Protein AF-A0A938X5Y3-F1 (afdb_monomer_lite)

Structure (mmCIF, N/CA/C/O backbone):
data_AF-A0A938X5Y3-F1
#
_entry.id   AF-A0A938X5Y3-F1
#
loop_
_atom_site.group_PDB
_atom_site.id
_atom_site.type_symbol
_atom_site.label_atom_id
_atom_site.label_alt_id
_atom_site.label_comp_id
_atom_site.label_asym_id
_atom_site.label_entity_id
_atom_site.label_seq_id
_atom_site.pdbx_PDB_ins_code
_atom_site.Cartn_x
_atom_site.Cartn_y
_atom_site.Cartn_z
_atom_site.occupancy
_atom_site.B_iso_or_equiv
_atom_site.auth_seq_id
_atom_site.auth_comp_id
_atom_site.auth_asym_id
_atom_site.auth_atom_id
_atom_site.pdbx_PDB_model_num
ATOM 1 N N . MET A 1 1 ? 37.276 -15.048 -14.047 1.00 46.00 1 MET A N 1
ATOM 2 C CA . MET A 1 1 ? 36.640 -14.130 -13.071 1.00 46.00 1 MET A CA 1
ATOM 3 C C . MET A 1 1 ? 37.692 -13.720 -12.046 1.00 46.00 1 MET A C 1
ATOM 5 O O . MET A 1 1 ? 38.057 -14.542 -11.220 1.00 46.00 1 MET A O 1
ATOM 9 N N . GLN A 1 2 ? 38.246 -12.508 -12.143 1.00 45.56 2 GLN A N 1
ATOM 10 C CA . GLN A 1 2 ? 39.286 -12.031 -11.215 1.00 45.56 2 GLN A CA 1
ATOM 11 C C . GLN A 1 2 ? 38.654 -11.637 -9.872 1.00 45.56 2 GLN A C 1
ATOM 13 O O . GLN A 1 2 ? 37.596 -10.999 -9.844 1.00 45.56 2 GLN A O 1
ATOM 18 N N . LYS A 1 3 ? 39.268 -12.045 -8.758 1.00 49.16 3 LYS A N 1
ATOM 19 C CA . LYS A 1 3 ? 38.755 -11.791 -7.403 1.00 49.16 3 LYS A CA 1
ATOM 20 C C . LYS A 1 3 ? 38.957 -10.308 -7.057 1.00 49.16 3 LYS A C 1
ATOM 22 O O . LYS A 1 3 ? 40.007 -9.749 -7.337 1.00 49.16 3 LYS A O 1
ATOM 27 N N . ARG A 1 4 ? 37.972 -9.654 -6.423 1.00 53.41 4 ARG A N 1
ATOM 28 C CA . ARG A 1 4 ? 38.035 -8.208 -6.081 1.00 53.41 4 ARG A CA 1
ATOM 29 C C . ARG A 1 4 ? 39.237 -7.838 -5.198 1.00 53.41 4 ARG A C 1
ATOM 31 O O . ARG A 1 4 ? 39.731 -6.728 -5.320 1.00 53.41 4 ARG A O 1
ATOM 38 N N . ALA A 1 5 ? 39.718 -8.776 -4.382 1.00 55.31 5 ALA A N 1
ATOM 39 C CA . ALA A 1 5 ? 40.910 -8.611 -3.547 1.00 55.31 5 ALA A CA 1
ATOM 40 C C . ALA A 1 5 ? 42.216 -8.461 -4.354 1.00 55.31 5 ALA A C 1
ATOM 42 O O . ALA A 1 5 ? 43.195 -7.946 -3.839 1.00 55.31 5 ALA A O 1
ATOM 43 N N . GLU A 1 6 ? 42.229 -8.882 -5.621 1.00 58.72 6 GLU A N 1
ATOM 44 C CA . GLU A 1 6 ? 43.396 -8.761 -6.505 1.00 58.72 6 GLU A CA 1
ATOM 45 C C . GLU A 1 6 ? 43.530 -7.347 -7.098 1.00 58.72 6 GLU A C 1
ATOM 47 O O . GLU A 1 6 ? 44.582 -6.991 -7.615 1.00 58.72 6 GLU A O 1
ATOM 52 N N . LYS A 1 7 ? 42.467 -6.529 -7.021 1.00 58.78 7 LYS A N 1
ATOM 53 C CA . LYS A 1 7 ? 42.423 -5.167 -7.585 1.00 58.78 7 LYS A CA 1
ATOM 54 C C . LYS A 1 7 ? 42.533 -4.050 -6.551 1.00 58.78 7 LYS A C 1
ATOM 56 O O . LYS A 1 7 ? 42.783 -2.918 -6.942 1.00 58.78 7 LYS A O 1
ATOM 61 N N . ASP A 1 8 ? 42.330 -4.344 -5.270 1.00 60.03 8 ASP A N 1
ATOM 62 C CA . ASP A 1 8 ? 42.423 -3.352 -4.200 1.00 60.03 8 ASP A CA 1
ATOM 63 C C . ASP A 1 8 ? 42.951 -4.016 -2.912 1.00 60.03 8 ASP A C 1
ATOM 65 O O . ASP A 1 8 ? 42.230 -4.808 -2.293 1.00 60.03 8 ASP A O 1
ATOM 69 N N . PRO A 1 9 ? 44.206 -3.734 -2.509 1.00 63.16 9 PRO A N 1
ATOM 70 C CA . PRO A 1 9 ? 44.835 -4.367 -1.350 1.00 63.16 9 PRO A CA 1
ATOM 71 C C . PRO A 1 9 ? 44.245 -3.923 0.001 1.00 63.16 9 PRO A C 1
ATOM 73 O O . PRO A 1 9 ? 44.596 -4.504 1.026 1.00 63.16 9 PRO A O 1
ATOM 76 N N . ALA A 1 10 ? 43.336 -2.937 0.040 1.00 64.75 10 ALA A N 1
ATOM 77 C CA . ALA A 1 10 ? 42.634 -2.542 1.263 1.00 64.75 10 ALA A CA 1
ATOM 78 C C . ALA A 1 10 ? 41.385 -3.405 1.539 1.00 64.75 10 ALA A C 1
ATOM 80 O O . ALA A 1 10 ? 40.820 -3.366 2.639 1.00 64.75 10 ALA A O 1
ATOM 81 N N . VAL A 1 11 ? 40.947 -4.222 0.574 1.00 58.97 11 VAL A N 1
ATOM 82 C CA . VAL A 1 11 ? 39.7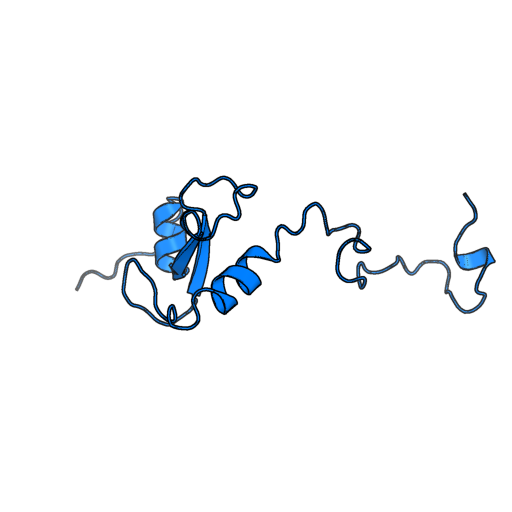99 -5.122 0.736 1.00 58.97 11 VAL A CA 1
ATOM 83 C C . VAL A 1 11 ? 40.211 -6.363 1.531 1.00 58.97 11 VAL A C 1
ATOM 85 O O . VAL A 1 11 ? 40.756 -7.324 0.989 1.00 58.97 11 VAL A O 1
ATOM 88 N N . LYS A 1 12 ? 39.898 -6.378 2.833 1.00 57.66 12 LYS A N 1
ATOM 89 C CA . LYS A 1 12 ? 40.067 -7.561 3.695 1.00 57.66 12 LYS A CA 1
ATOM 90 C C . LYS A 1 12 ? 39.315 -8.768 3.117 1.00 57.66 12 LYS A C 1
ATOM 92 O O . LYS A 1 12 ? 38.090 -8.748 2.963 1.00 57.66 12 LYS A O 1
ATOM 97 N N . VAL A 1 13 ? 40.058 -9.835 2.830 1.00 52.19 13 VAL A N 1
ATOM 98 C CA . VAL A 1 13 ? 39.525 -11.136 2.401 1.00 52.19 13 VAL A CA 1
ATOM 99 C C . VAL A 1 13 ? 38.569 -11.662 3.477 1.00 52.19 13 VAL A C 1
ATOM 101 O O . VAL A 1 13 ? 38.962 -11.823 4.627 1.00 52.19 13 VAL A O 1
ATOM 104 N N . GLY A 1 14 ? 37.302 -11.882 3.118 1.00 59.34 14 GLY A N 1
ATOM 105 C CA . GLY A 1 14 ? 36.263 -12.388 4.029 1.00 59.34 14 GLY A CA 1
ATOM 106 C C . GLY A 1 14 ? 35.070 -11.451 4.249 1.00 59.34 14 GLY A C 1
ATOM 107 O O . GLY A 1 14 ? 34.018 -11.910 4.683 1.00 59.34 14 GLY A O 1
ATOM 108 N N . VAL A 1 15 ? 35.166 -10.167 3.883 1.00 58.06 15 VAL A N 1
ATOM 109 C CA . VAL A 1 15 ? 34.019 -9.245 3.948 1.00 58.06 15 VAL A CA 1
ATOM 110 C C . VAL A 1 15 ? 33.246 -9.301 2.628 1.00 58.06 15 VAL A C 1
ATOM 112 O O . VAL A 1 15 ? 33.637 -8.714 1.618 1.00 58.06 15 VAL A O 1
ATOM 115 N N . GLY A 1 16 ? 32.137 -10.045 2.615 1.00 57.19 16 GLY A N 1
ATOM 116 C CA . GLY A 1 16 ? 31.178 -10.007 1.510 1.00 57.19 16 GLY A CA 1
ATOM 117 C C . GLY A 1 16 ? 30.639 -8.586 1.303 1.00 57.19 16 GLY A C 1
ATOM 118 O O . GLY A 1 16 ? 30.588 -7.792 2.234 1.00 57.19 16 GLY A O 1
ATOM 119 N N . SER A 1 17 ? 30.202 -8.249 0.086 1.00 56.56 17 SER A N 1
ATOM 120 C CA . SER A 1 17 ? 29.804 -6.876 -0.303 1.00 56.56 17 SER A CA 1
ATOM 121 C C . SER A 1 17 ? 28.627 -6.245 0.472 1.00 56.56 17 SER A C 1
ATOM 123 O O . SER A 1 17 ? 28.177 -5.158 0.106 1.00 56.56 17 SER A O 1
ATOM 125 N N . GLY A 1 18 ? 28.097 -6.930 1.491 1.00 57.78 18 GLY A N 1
ATOM 126 C CA . GLY A 1 18 ? 27.097 -6.437 2.442 1.00 57.78 18 GLY A CA 1
ATOM 127 C C . GLY A 1 18 ? 25.767 -5.991 1.837 1.00 57.78 18 GLY A C 1
ATOM 128 O O . GLY A 1 18 ? 24.929 -5.463 2.551 1.00 57.78 18 GLY A O 1
ATOM 129 N N . GLY A 1 19 ? 25.566 -6.135 0.522 1.00 56.72 19 GLY A N 1
ATOM 130 C CA . GLY A 1 19 ? 24.378 -5.623 -0.160 1.00 56.72 19 GLY A CA 1
ATOM 131 C C . GLY A 1 19 ? 24.194 -4.103 -0.056 1.00 56.72 19 GLY A C 1
ATOM 132 O O . GLY A 1 19 ? 23.105 -3.625 -0.352 1.00 56.72 19 GLY A O 1
ATOM 133 N N . ASN A 1 20 ? 25.226 -3.329 0.308 1.00 58.38 20 ASN A N 1
ATOM 134 C CA . ASN A 1 20 ? 25.105 -1.888 0.593 1.00 58.38 20 ASN A CA 1
ATOM 135 C C . ASN A 1 20 ? 24.979 -1.004 -0.669 1.00 58.38 20 ASN A C 1
ATOM 137 O O . ASN A 1 20 ? 25.177 0.208 -0.636 1.00 58.38 20 ASN A O 1
ATOM 141 N N . GLN A 1 21 ? 24.693 -1.623 -1.812 1.00 66.19 21 GLN A N 1
ATOM 142 C CA . GLN A 1 21 ? 24.569 -0.971 -3.110 1.00 66.19 21 GLN A CA 1
ATOM 143 C C . GLN A 1 21 ? 23.099 -0.576 -3.313 1.00 66.19 21 GLN A C 1
ATOM 145 O O . GLN A 1 21 ? 22.197 -1.315 -2.926 1.00 66.19 21 GLN A O 1
ATOM 150 N N . ARG A 1 22 ? 22.829 0.597 -3.895 1.00 57.31 22 ARG A N 1
ATOM 151 C CA . ARG A 1 22 ? 21.463 1.063 -4.207 1.00 57.31 22 ARG A CA 1
ATOM 152 C C . ARG A 1 22 ? 21.109 0.778 -5.672 1.00 57.31 22 ARG A C 1
ATOM 154 O O . ARG A 1 22 ? 21.985 0.747 -6.536 1.00 57.31 22 ARG A O 1
ATOM 161 N N . GLY A 1 23 ? 19.819 0.594 -5.955 1.00 63.69 23 GLY A N 1
ATOM 162 C CA . GLY A 1 23 ? 19.302 0.400 -7.317 1.00 63.69 23 GLY A CA 1
ATOM 163 C C . GLY A 1 23 ? 19.771 -0.902 -7.979 1.00 63.69 23 GLY A C 1
ATOM 164 O O . GLY A 1 23 ? 20.089 -1.863 -7.285 1.00 63.69 23 GLY A O 1
ATOM 165 N N . LYS A 1 24 ? 19.860 -0.917 -9.320 1.00 59.59 24 LYS A N 1
ATOM 166 C CA . LYS A 1 24 ? 20.219 -2.092 -10.155 1.00 59.59 24 LYS A CA 1
ATOM 167 C C . LYS A 1 24 ? 21.538 -2.782 -9.783 1.00 59.59 24 LYS A C 1
ATOM 169 O O . LYS A 1 24 ? 21.770 -3.908 -10.201 1.00 59.59 24 LYS A O 1
ATOM 174 N N . LYS A 1 25 ? 22.404 -2.110 -9.020 1.00 59.50 25 LYS A N 1
ATOM 175 C CA . LYS A 1 25 ? 23.682 -2.654 -8.541 1.00 59.50 25 LYS A CA 1
ATOM 176 C C . LYS A 1 25 ? 23.520 -3.536 -7.295 1.00 59.50 25 LYS A C 1
ATOM 178 O O . LYS A 1 25 ? 24.399 -4.327 -6.984 1.00 59.50 25 LYS A O 1
ATOM 183 N N . ASN A 1 26 ? 22.402 -3.440 -6.574 1.00 63.72 26 ASN A N 1
ATOM 184 C CA . ASN A 1 26 ? 22.125 -4.346 -5.468 1.00 63.72 26 ASN A CA 1
ATOM 185 C C . ASN A 1 26 ? 21.708 -5.719 -6.005 1.00 63.72 26 ASN A C 1
ATOM 187 O O . ASN A 1 26 ? 20.723 -5.815 -6.726 1.00 63.72 26 ASN A O 1
ATOM 191 N N . HIS A 1 27 ? 22.374 -6.791 -5.584 1.00 62.38 27 HIS A N 1
ATOM 192 C CA . HIS A 1 27 ? 21.973 -8.163 -5.920 1.00 62.38 27 HIS A CA 1
ATOM 193 C C . HIS A 1 27 ? 20.556 -8.524 -5.410 1.00 62.38 27 HIS A C 1
ATOM 195 O O . HIS A 1 27 ? 19.954 -9.483 -5.888 1.00 62.38 27 HIS A O 1
ATOM 201 N N . GLN A 1 28 ? 20.003 -7.755 -4.458 1.00 58.94 28 GLN A N 1
ATOM 202 C CA . GLN A 1 28 ? 18.606 -7.857 -4.013 1.00 58.94 28 GLN A CA 1
ATOM 203 C C . GLN A 1 28 ? 17.621 -7.051 -4.883 1.00 58.94 28 GLN A C 1
ATOM 205 O O . GLN A 1 28 ? 16.410 -7.273 -4.820 1.00 58.94 28 GLN A O 1
ATOM 210 N N . PHE A 1 29 ? 18.107 -6.119 -5.708 1.00 59.81 29 PHE A N 1
ATOM 211 C CA . PHE A 1 29 ? 17.279 -5.337 -6.621 1.00 59.81 29 PHE A CA 1
ATOM 212 C C . PHE A 1 29 ? 16.919 -6.195 -7.828 1.00 59.81 29 PHE A C 1
ATOM 214 O O . PHE A 1 29 ? 17.666 -6.288 -8.796 1.00 59.81 29 PHE A O 1
ATOM 221 N N . LYS A 1 30 ? 15.762 -6.854 -7.754 1.00 55.09 30 LYS A N 1
ATOM 222 C CA . LYS A 1 30 ? 15.323 -7.755 -8.822 1.00 55.09 30 LYS A CA 1
ATOM 223 C C . LYS A 1 30 ? 14.503 -7.072 -9.929 1.00 55.09 30 LYS A C 1
ATOM 225 O O . LYS A 1 30 ? 14.578 -7.538 -11.048 1.00 55.09 30 LYS A O 1
ATOM 230 N N . ASP A 1 31 ? 13.758 -5.987 -9.660 1.00 54.44 31 ASP A N 1
ATOM 231 C CA . ASP A 1 31 ? 12.828 -5.404 -10.671 1.00 54.44 31 ASP A CA 1
ATOM 232 C C . ASP A 1 31 ? 12.387 -3.939 -10.432 1.00 54.44 31 ASP A C 1
ATOM 234 O O . ASP A 1 31 ? 11.436 -3.474 -11.043 1.00 54.44 31 ASP A O 1
ATOM 238 N N . GLY A 1 32 ? 12.969 -3.188 -9.490 1.00 57.38 32 GLY A N 1
ATOM 239 C CA . GLY A 1 32 ? 12.374 -1.888 -9.112 1.00 57.38 32 GLY A CA 1
ATOM 240 C C . GLY A 1 32 ? 11.068 -2.007 -8.312 1.00 57.38 32 GLY A C 1
ATOM 241 O O . GLY A 1 32 ? 10.435 -0.997 -8.021 1.00 57.38 32 GLY A O 1
ATOM 242 N N . ARG A 1 33 ? 10.745 -3.222 -7.839 1.00 56.56 33 ARG A N 1
ATOM 243 C CA . ARG A 1 33 ? 9.661 -3.574 -6.896 1.00 56.56 33 ARG A CA 1
ATOM 244 C C . ARG A 1 33 ? 9.590 -2.735 -5.616 1.00 56.56 33 ARG A C 1
ATOM 246 O O . ARG A 1 33 ? 8.702 -2.973 -4.823 1.00 56.56 33 ARG A O 1
ATOM 253 N N . SER A 1 34 ? 10.516 -1.820 -5.351 1.00 59.78 34 SER A N 1
ATOM 254 C CA . SER A 1 34 ? 10.472 -0.931 -4.180 1.00 59.78 34 SER A CA 1
ATOM 255 C C . SER A 1 34 ? 10.172 0.525 -4.540 1.00 59.78 34 SER A C 1
ATOM 257 O O . SER A 1 34 ? 9.984 1.329 -3.636 1.00 59.78 34 SER A O 1
ATOM 259 N N . HIS A 1 35 ? 10.116 0.871 -5.830 1.00 71.44 35 HIS A N 1
ATOM 260 C CA . HIS A 1 35 ? 9.900 2.245 -6.288 1.00 71.44 35 HIS A CA 1
ATOM 261 C C . HIS A 1 35 ? 8.413 2.623 -6.356 1.00 71.44 35 HIS A C 1
ATOM 263 O O . HIS A 1 35 ? 8.091 3.799 -6.245 1.00 71.44 35 HIS A O 1
ATOM 269 N N . TYR A 1 36 ? 7.499 1.646 -6.459 1.00 77.25 36 TYR A N 1
ATOM 270 C CA . TYR A 1 36 ? 6.051 1.895 -6.555 1.00 77.25 36 TYR A CA 1
ATOM 271 C C . TYR A 1 36 ? 5.517 2.754 -5.406 1.00 77.25 36 TYR A C 1
ATOM 273 O O . TYR A 1 36 ? 4.663 3.602 -5.619 1.00 77.25 36 TYR A O 1
ATOM 281 N N . ARG A 1 37 ? 6.063 2.580 -4.195 1.00 79.88 37 ARG A N 1
ATOM 282 C CA . ARG A 1 37 ? 5.692 3.396 -3.039 1.00 79.88 37 ARG A CA 1
ATOM 283 C C . ARG A 1 37 ? 6.061 4.863 -3.243 1.00 79.88 37 ARG A C 1
ATOM 285 O O . ARG A 1 37 ? 5.237 5.725 -2.981 1.00 79.88 37 ARG A O 1
ATOM 292 N N . GLU A 1 38 ? 7.285 5.131 -3.694 1.00 80.88 38 GLU A N 1
ATOM 293 C CA . GLU A 1 38 ? 7.745 6.503 -3.918 1.00 80.88 38 GLU A CA 1
ATOM 294 C C . GLU A 1 38 ? 6.954 7.170 -5.046 1.00 80.88 38 GLU A C 1
ATOM 296 O O . GLU A 1 38 ? 6.549 8.317 -4.900 1.00 80.88 38 GLU A O 1
ATOM 301 N N . VAL A 1 39 ? 6.684 6.441 -6.135 1.00 83.06 39 VAL A N 1
ATOM 302 C CA . VAL A 1 39 ? 5.848 6.936 -7.242 1.00 83.06 39 VAL A CA 1
ATOM 303 C C . VAL A 1 39 ? 4.446 7.248 -6.746 1.00 83.06 39 VAL A C 1
ATOM 305 O O . VAL A 1 39 ? 3.968 8.354 -6.957 1.00 83.06 39 VAL A O 1
ATOM 308 N N . PHE A 1 40 ? 3.814 6.316 -6.033 1.00 85.31 40 PHE A N 1
ATOM 309 C CA . PHE A 1 40 ? 2.467 6.514 -5.512 1.00 85.31 40 PHE A CA 1
ATOM 310 C C . PHE A 1 40 ? 2.382 7.729 -4.583 1.00 85.31 40 PHE A C 1
ATOM 312 O O . PHE A 1 40 ? 1.473 8.537 -4.735 1.00 85.31 40 PHE A O 1
ATOM 319 N N . ASP A 1 41 ? 3.332 7.879 -3.654 1.00 84.50 41 ASP A N 1
ATOM 320 C CA . ASP A 1 41 ? 3.373 9.010 -2.720 1.00 84.50 41 ASP A CA 1
ATOM 321 C C . ASP A 1 41 ? 3.607 10.352 -3.444 1.00 84.50 41 ASP A C 1
ATOM 323 O O . ASP A 1 41 ? 3.126 11.387 -2.984 1.00 84.50 41 ASP A O 1
ATOM 327 N N . ARG A 1 42 ? 4.326 10.344 -4.574 1.00 84.88 42 ARG A N 1
ATOM 328 C CA . ARG A 1 42 ? 4.603 11.542 -5.380 1.00 84.88 42 ARG A CA 1
ATOM 329 C C . ARG A 1 42 ? 3.416 11.937 -6.270 1.00 84.88 42 ARG A C 1
ATOM 331 O O . ARG A 1 42 ? 3.139 13.123 -6.392 1.00 84.88 42 ARG A O 1
ATOM 338 N N . GLU A 1 43 ? 2.720 10.957 -6.845 1.00 85.88 43 GLU A N 1
ATOM 339 C CA . GLU A 1 43 ? 1.520 11.156 -7.677 1.00 85.88 43 GLU A CA 1
ATOM 340 C C . GLU A 1 43 ? 0.276 11.473 -6.829 1.00 85.88 43 GLU A C 1
ATOM 342 O O . GLU A 1 43 ? -0.595 12.223 -7.257 1.00 85.88 43 GLU A O 1
ATOM 347 N N . ASN A 1 44 ? 0.206 10.943 -5.600 1.00 84.88 44 ASN A N 1
ATOM 348 C CA . ASN A 1 44 ? -0.927 11.104 -4.685 1.00 84.88 44 ASN A CA 1
ATOM 349 C C . ASN A 1 44 ? -0.498 11.758 -3.359 1.00 84.88 44 ASN A C 1
ATOM 351 O O . ASN A 1 44 ? -0.641 11.151 -2.289 1.00 84.88 44 ASN A O 1
ATOM 355 N N . PRO A 1 45 ? 0.001 13.009 -3.380 1.00 85.31 45 PRO A N 1
ATOM 356 C CA . PRO A 1 45 ? 0.503 13.680 -2.179 1.00 85.31 45 PRO A CA 1
ATOM 357 C C . PRO A 1 45 ? -0.590 13.910 -1.123 1.00 85.31 45 PRO A C 1
ATOM 359 O O . PRO A 1 45 ? -0.297 13.993 0.068 1.00 85.31 45 PRO A O 1
ATOM 362 N N . TYR A 1 46 ? -1.856 13.972 -1.544 1.00 86.62 46 TYR A N 1
ATOM 363 C CA . TYR A 1 46 ? -3.009 14.146 -0.657 1.00 86.62 46 TYR A CA 1
ATOM 364 C C . TYR A 1 46 ? -3.458 12.841 0.017 1.00 86.62 46 TYR A C 1
ATOM 366 O O . TYR A 1 46 ? -4.146 12.887 1.040 1.00 86.62 46 TYR A O 1
ATOM 374 N N . GLN A 1 47 ? -3.023 11.678 -0.490 1.00 85.56 47 GLN A N 1
ATOM 375 C CA . GLN A 1 47 ? -3.405 10.368 0.035 1.00 85.56 47 GLN A CA 1
ATOM 376 C C . GLN A 1 47 ? -2.602 10.025 1.298 1.00 85.56 47 GLN A C 1
ATOM 378 O O . GLN A 1 47 ? -1.644 9.240 1.315 1.00 85.56 47 GLN A O 1
ATOM 383 N N . THR A 1 48 ? -3.001 10.665 2.390 1.00 87.62 48 THR A N 1
ATOM 384 C CA . THR A 1 48 ? -2.370 10.588 3.718 1.00 87.62 48 THR A CA 1
ATOM 385 C C . THR A 1 48 ? -3.202 9.795 4.724 1.00 87.62 48 THR A C 1
ATOM 387 O O . THR A 1 48 ? -2.872 9.742 5.909 1.00 87.62 48 THR A O 1
ATOM 390 N N . PHE A 1 49 ? -4.257 9.137 4.249 1.00 91.31 49 PHE A N 1
ATOM 391 C CA . PHE A 1 49 ? -5.169 8.313 5.029 1.00 91.31 49 PHE A CA 1
ATOM 392 C C . PHE A 1 49 ? -5.429 6.978 4.324 1.00 91.31 49 PHE A C 1
ATOM 394 O O . PHE A 1 49 ? -5.128 6.787 3.144 1.00 91.31 49 PHE A O 1
ATOM 401 N N . CYS A 1 50 ? -5.943 6.021 5.088 1.00 92.25 50 CYS A N 1
ATOM 402 C CA . CYS A 1 50 ? -6.349 4.721 4.591 1.00 92.25 50 CYS A CA 1
ATOM 403 C C . CYS A 1 50 ? -7.665 4.849 3.825 1.00 92.25 50 CYS A C 1
ATOM 405 O O . CYS A 1 50 ? -8.649 5.313 4.387 1.00 92.25 50 CYS A O 1
ATOM 407 N N . GLU A 1 51 ? -7.711 4.329 2.603 1.00 89.94 51 GLU A N 1
ATOM 408 C CA . GLU A 1 51 ? -8.917 4.346 1.754 1.00 89.94 51 GLU A CA 1
ATOM 409 C C . GLU A 1 51 ? -10.076 3.513 2.331 1.00 89.94 51 GLU A C 1
ATOM 411 O O . GLU A 1 51 ? -11.234 3.750 2.019 1.00 89.94 51 GLU A O 1
ATOM 416 N N . ILE A 1 52 ? -9.768 2.537 3.193 1.00 88.38 52 ILE A N 1
ATOM 417 C CA . ILE A 1 52 ? -10.754 1.609 3.766 1.00 88.38 52 ILE A CA 1
ATOM 418 C C . ILE A 1 52 ? -11.327 2.136 5.087 1.00 88.38 52 ILE A C 1
ATOM 420 O O . ILE A 1 52 ? -12.532 2.0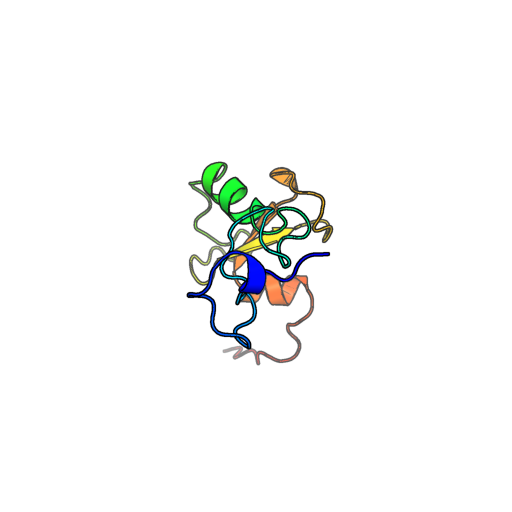79 5.299 1.00 88.38 52 ILE A O 1
ATOM 424 N N . CYS A 1 53 ? -10.477 2.620 6.001 1.00 90.19 53 CYS A N 1
ATOM 425 C CA . CYS A 1 53 ? -10.900 3.002 7.356 1.00 90.19 53 CYS A CA 1
ATOM 426 C C . CYS A 1 53 ? -10.669 4.477 7.710 1.00 90.19 53 CYS A C 1
ATOM 428 O O . CYS A 1 53 ? -10.949 4.879 8.836 1.00 90.19 53 CYS A O 1
ATOM 430 N N . GLY A 1 54 ? -10.082 5.275 6.814 1.00 89.69 54 GLY A N 1
ATOM 431 C CA . GLY A 1 54 ? -9.734 6.679 7.070 1.00 89.69 54 GLY A CA 1
ATOM 432 C C . GLY A 1 54 ? -8.559 6.896 8.034 1.00 89.69 54 GLY A C 1
ATOM 433 O O . GLY A 1 54 ? -8.154 8.030 8.273 1.00 89.69 54 GLY A O 1
ATOM 434 N N . GLY A 1 55 ? -7.967 5.837 8.593 1.00 90.50 55 GLY A N 1
ATOM 435 C CA . GLY A 1 55 ? -6.851 5.962 9.533 1.00 90.50 55 GLY A CA 1
ATOM 436 C C . GLY A 1 55 ? -5.583 6.515 8.876 1.00 90.50 55 GLY A C 1
ATOM 437 O O . GLY A 1 55 ? -5.221 6.100 7.783 1.00 90.50 55 GLY A O 1
ATOM 438 N N . SER A 1 56 ? -4.856 7.399 9.557 1.00 89.62 56 SER A N 1
ATOM 439 C CA . SER A 1 56 ? -3.602 8.008 9.068 1.00 89.62 56 SER A CA 1
ATOM 440 C C . SER A 1 56 ? -2.328 7.302 9.557 1.00 89.62 56 SER A C 1
ATOM 442 O O . SER A 1 56 ? -1.207 7.681 9.215 1.00 89.62 56 SER A O 1
ATOM 444 N N . ARG A 1 57 ? -2.468 6.252 10.377 1.00 86.94 57 ARG A N 1
ATOM 445 C CA . ARG A 1 57 ? -1.342 5.542 11.003 1.00 86.94 57 ARG A CA 1
ATOM 446 C C . ARG A 1 57 ? -0.992 4.270 10.233 1.00 86.94 57 ARG A C 1
ATOM 448 O O . ARG A 1 57 ? -1.865 3.553 9.752 1.00 86.94 57 ARG A O 1
ATOM 455 N N . HIS A 1 58 ? 0.306 3.964 10.174 1.00 88.00 58 HIS A N 1
ATOM 456 C CA . HIS A 1 58 ? 0.847 2.728 9.591 1.00 88.00 58 HIS A CA 1
ATOM 457 C C . HIS A 1 58 ? 0.357 2.443 8.161 1.00 88.00 58 HIS A C 1
ATOM 459 O O . HIS A 1 58 ? -0.034 1.319 7.844 1.00 88.00 58 HIS A O 1
ATOM 465 N N . LEU A 1 59 ? 0.388 3.465 7.307 1.00 90.38 59 LEU A N 1
ATOM 466 C CA . LEU A 1 59 ? -0.015 3.363 5.909 1.00 90.38 59 LEU A CA 1
ATOM 467 C C . LEU A 1 59 ? 1.005 2.594 5.071 1.00 90.38 59 LEU A C 1
ATOM 469 O O . LEU A 1 59 ? 2.219 2.757 5.219 1.00 90.38 59 LEU A O 1
ATOM 473 N N . VAL A 1 60 ? 0.484 1.767 4.177 1.00 90.00 60 VAL A N 1
ATOM 474 C CA . VAL A 1 60 ? 1.216 0.967 3.201 1.00 90.00 60 VAL A CA 1
ATOM 475 C C . VAL A 1 60 ? 0.513 1.065 1.850 1.00 90.00 60 VAL A C 1
ATOM 477 O O . VAL A 1 60 ? -0.701 1.246 1.784 1.00 90.00 60 VAL A O 1
ATOM 480 N N . VAL A 1 61 ? 1.285 0.957 0.772 1.00 89.38 61 VAL A N 1
ATOM 481 C CA . VAL A 1 61 ? 0.746 0.904 -0.590 1.00 89.38 61 VAL A CA 1
ATOM 482 C C . VAL A 1 61 ? 0.520 -0.562 -0.955 1.00 89.38 61 VAL A C 1
ATOM 484 O O . VAL A 1 61 ? 1.430 -1.384 -0.825 1.00 89.38 61 VAL A O 1
ATOM 487 N N . HIS A 1 62 ? -0.696 -0.886 -1.371 1.00 88.44 62 HIS A N 1
ATOM 488 C CA . HIS A 1 62 ? -1.158 -2.223 -1.719 1.00 88.44 62 HIS A CA 1
ATOM 489 C C . HIS A 1 62 ? -1.513 -2.289 -3.205 1.00 88.44 62 HIS A C 1
ATOM 491 O O . HIS A 1 62 ? -1.961 -1.294 -3.762 1.00 88.44 62 HIS A O 1
ATOM 497 N N . HIS A 1 63 ? -1.309 -3.446 -3.837 1.00 89.81 63 HIS A N 1
ATOM 498 C CA . HIS A 1 63 ? -1.703 -3.668 -5.231 1.00 89.81 63 HIS A CA 1
ATOM 499 C C . HIS A 1 63 ? -3.081 -4.325 -5.247 1.00 89.81 63 HIS A C 1
ATOM 501 O O . HIS A 1 63 ? -3.210 -5.426 -4.713 1.00 89.81 63 HIS A O 1
ATOM 507 N N . ILE A 1 64 ? -4.075 -3.676 -5.849 1.00 86.56 64 ILE A N 1
ATOM 508 C CA . ILE A 1 64 ? -5.472 -4.133 -5.862 1.00 86.56 64 ILE A CA 1
ATOM 509 C C . ILE A 1 64 ? -5.590 -5.490 -6.573 1.00 86.56 64 ILE A C 1
ATOM 511 O O . ILE A 1 64 ? -6.255 -6.393 -6.072 1.00 86.56 64 ILE A O 1
ATOM 515 N N . ASP A 1 65 ? -4.887 -5.670 -7.694 1.00 84.75 65 ASP A N 1
ATOM 516 C CA . ASP A 1 65 ? -4.860 -6.925 -8.457 1.00 84.75 65 ASP A CA 1
ATOM 517 C C . ASP A 1 65 ? -3.966 -8.026 -7.844 1.00 84.75 65 ASP A C 1
ATOM 519 O O . ASP A 1 65 ? -3.889 -9.139 -8.368 1.00 84.75 65 ASP A O 1
ATOM 523 N N . GLY A 1 66 ? -3.238 -7.728 -6.761 1.00 80.56 66 GLY A N 1
ATOM 524 C CA . GLY A 1 66 ? -2.248 -8.627 -6.159 1.00 80.56 66 GLY A CA 1
ATOM 525 C C . GLY A 1 66 ? -1.006 -8.896 -7.026 1.00 80.56 66 GLY A C 1
ATOM 526 O O . GLY A 1 66 ? -0.076 -9.590 -6.592 1.00 80.56 66 GLY A O 1
ATOM 527 N N . ASN A 1 67 ? -0.930 -8.327 -8.229 1.00 80.75 67 ASN A N 1
ATOM 528 C CA . ASN A 1 67 ? 0.167 -8.487 -9.165 1.00 80.75 67 ASN A CA 1
ATOM 529 C C . ASN A 1 67 ? 1.223 -7.399 -8.952 1.00 80.75 67 ASN A C 1
ATOM 531 O O . ASN A 1 67 ? 1.164 -6.287 -9.468 1.00 80.75 67 ASN A O 1
ATOM 535 N N . ARG A 1 68 ? 2.305 -7.782 -8.275 1.00 78.44 68 ARG A N 1
ATOM 536 C CA . ARG A 1 68 ? 3.452 -6.912 -7.949 1.00 78.44 68 ARG A CA 1
ATOM 537 C C . ARG A 1 68 ? 4.252 -6.401 -9.161 1.00 78.44 68 ARG A C 1
ATOM 539 O O . ARG A 1 68 ? 5.289 -5.769 -8.970 1.00 78.44 68 ARG A O 1
ATOM 546 N N . LYS A 1 69 ? 3.874 -6.772 -10.389 1.00 78.38 69 LYS A N 1
ATOM 547 C CA . LYS A 1 69 ? 4.466 -6.247 -11.631 1.00 78.38 69 LYS A CA 1
ATOM 548 C C . LYS A 1 69 ? 3.663 -5.077 -12.203 1.00 78.38 69 LYS A C 1
ATOM 550 O O . LYS A 1 69 ? 4.218 -4.304 -12.981 1.00 78.38 69 LYS A O 1
ATOM 555 N N . ASN A 1 70 ? 2.391 -4.951 -11.829 1.00 80.12 70 ASN A N 1
ATOM 556 C CA . ASN A 1 70 ? 1.510 -3.905 -12.314 1.00 80.12 70 ASN A CA 1
ATOM 557 C C . ASN A 1 70 ? 1.622 -2.669 -11.412 1.00 80.12 70 ASN A C 1
ATOM 559 O O . ASN A 1 70 ? 0.920 -2.537 -10.415 1.00 80.12 70 ASN A O 1
ATOM 563 N N . ASN A 1 71 ? 2.546 -1.776 -11.765 1.00 77.31 71 ASN A N 1
ATOM 564 C CA . ASN A 1 71 ? 2.805 -0.542 -11.018 1.00 77.31 71 ASN A CA 1
ATOM 565 C C . ASN A 1 71 ? 1.932 0.636 -11.492 1.00 77.31 71 ASN A C 1
ATOM 567 O O . ASN A 1 71 ? 2.302 1.784 -11.251 1.00 77.31 71 ASN A O 1
ATOM 571 N N . ALA A 1 72 ? 0.833 0.380 -12.213 1.00 82.38 72 ALA A N 1
ATOM 572 C CA . ALA A 1 72 ? -0.078 1.439 -12.628 1.00 82.38 72 ALA A CA 1
ATOM 573 C C . ALA A 1 72 ? -0.672 2.126 -11.383 1.00 82.38 72 ALA A C 1
ATOM 575 O O . ALA A 1 72 ? -1.066 1.424 -10.450 1.00 82.38 72 ALA A O 1
ATOM 576 N N . PRO A 1 73 ? -0.741 3.468 -11.332 1.00 79.69 73 PRO A N 1
ATOM 577 C CA . PRO A 1 73 ? -1.222 4.191 -10.154 1.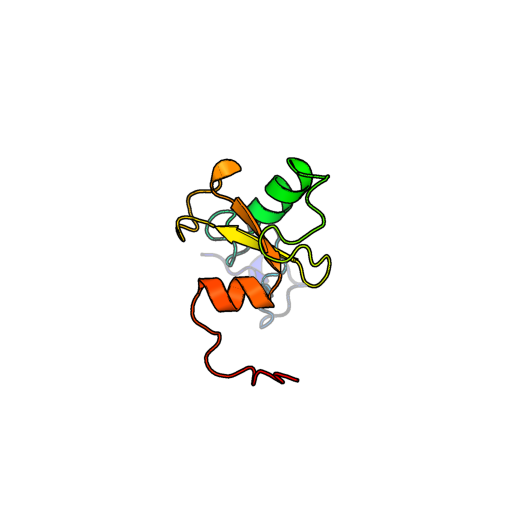00 79.69 73 PRO A CA 1
ATOM 578 C C . PRO A 1 73 ? -2.662 3.811 -9.783 1.00 79.69 73 PRO A C 1
ATOM 580 O O . PRO A 1 73 ? -2.972 3.716 -8.604 1.00 79.69 73 PRO A O 1
ATOM 583 N N . GLU A 1 74 ? -3.497 3.496 -10.775 1.00 84.12 74 GLU A N 1
ATOM 584 C CA . GLU A 1 74 ? -4.866 2.984 -10.604 1.00 84.12 74 GLU A CA 1
ATOM 585 C C . GLU A 1 74 ? -4.943 1.603 -9.930 1.00 84.12 74 GLU A C 1
ATOM 587 O O . GLU A 1 74 ? -5.949 1.264 -9.318 1.00 84.12 74 GLU A O 1
ATOM 592 N N . ASN A 1 75 ? -3.876 0.805 -10.019 1.00 85.50 75 ASN A N 1
ATOM 593 C CA . ASN A 1 75 ? -3.786 -0.509 -9.389 1.00 85.50 75 ASN A CA 1
ATOM 594 C C . ASN A 1 75 ? -3.180 -0.439 -7.976 1.00 85.50 75 ASN A C 1
ATOM 596 O O . ASN A 1 75 ? -3.037 -1.457 -7.297 1.00 85.50 75 ASN A O 1
ATOM 600 N N . LEU A 1 76 ? -2.784 0.750 -7.524 1.00 88.50 76 LEU A N 1
ATOM 601 C CA . LEU A 1 76 ? -2.179 0.969 -6.221 1.00 88.50 76 LEU A CA 1
ATOM 602 C C . LEU A 1 76 ? -3.173 1.685 -5.309 1.00 88.50 76 LEU A C 1
ATOM 604 O O . LEU A 1 76 ? -3.822 2.643 -5.701 1.00 88.50 76 LEU A O 1
ATOM 608 N N . VAL A 1 77 ? -3.257 1.242 -4.059 1.00 90.25 77 VAL A N 1
ATOM 609 C CA . VAL A 1 77 ? -4.148 1.831 -3.054 1.00 90.25 77 VAL A CA 1
ATOM 610 C C . VAL A 1 77 ? -3.411 2.015 -1.737 1.00 90.25 77 VAL A C 1
ATOM 612 O O . VAL A 1 77 ? -2.586 1.181 -1.348 1.00 90.25 77 VAL A O 1
ATOM 615 N N . LYS A 1 78 ? -3.698 3.103 -1.018 1.00 92.19 78 LYS A N 1
ATOM 616 C CA . LYS A 1 78 ? -3.078 3.372 0.283 1.00 92.19 78 LYS A CA 1
ATOM 617 C C . LYS A 1 78 ? -3.980 2.918 1.414 1.00 92.19 78 LYS A C 1
ATOM 619 O O . LYS A 1 78 ? -5.057 3.462 1.644 1.00 92.19 78 LYS A O 1
ATOM 624 N N . ILE A 1 79 ? -3.518 1.918 2.153 1.00 92.88 79 ILE A N 1
ATOM 625 C CA . ILE A 1 79 ? -4.280 1.309 3.242 1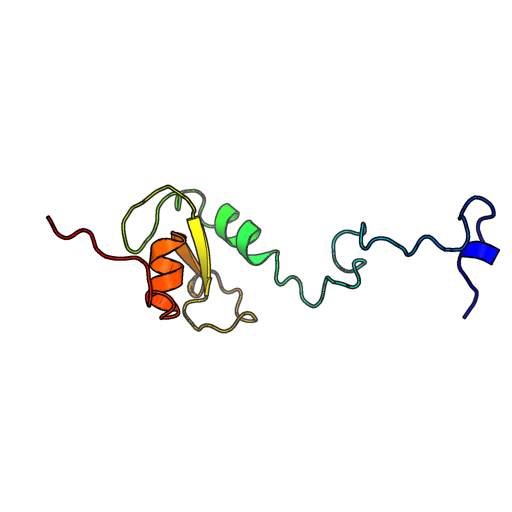.00 92.88 79 ILE A CA 1
ATOM 626 C C . ILE A 1 79 ? -3.421 1.157 4.493 1.00 92.88 79 ILE A C 1
ATOM 628 O O . ILE A 1 79 ? -2.197 1.098 4.420 1.00 92.88 79 ILE A O 1
ATOM 632 N N . CYS A 1 80 ? -4.034 1.115 5.673 1.00 91.62 80 CYS A N 1
ATOM 633 C CA . CYS A 1 80 ? -3.300 0.849 6.908 1.00 91.62 80 CYS A CA 1
ATOM 634 C C . CYS A 1 80 ? -2.918 -0.636 7.011 1.00 91.62 80 CYS A C 1
ATOM 636 O O . CYS A 1 80 ? -3.540 -1.495 6.385 1.00 91.62 80 CYS A O 1
ATOM 638 N N . ARG A 1 81 ? -1.916 -0.966 7.836 1.00 89.44 81 ARG A N 1
ATOM 639 C CA . ARG A 1 81 ? -1.499 -2.363 8.076 1.00 89.44 81 ARG A CA 1
ATOM 640 C C . ARG A 1 81 ? -2.645 -3.278 8.516 1.00 89.44 81 ARG A C 1
ATOM 642 O O . ARG A 1 81 ? -2.658 -4.437 8.112 1.00 89.44 81 ARG A O 1
ATOM 649 N N . SER A 1 82 ? -3.591 -2.770 9.304 1.00 86.81 82 SER A N 1
ATOM 650 C CA . SER A 1 82 ? -4.755 -3.538 9.759 1.00 86.81 82 SER A CA 1
ATOM 651 C C . SER A 1 82 ? -5.642 -3.941 8.581 1.00 86.81 82 SER A C 1
ATOM 653 O O . SER A 1 82 ? -5.905 -5.125 8.385 1.00 86.81 82 SER A O 1
ATOM 655 N N . CYS A 1 83 ? -5.999 -2.979 7.726 1.00 89.44 83 CYS A N 1
ATOM 656 C CA . CYS A 1 83 ? -6.775 -3.248 6.518 1.00 89.44 83 CYS A CA 1
ATOM 657 C C . CYS A 1 83 ? -5.989 -4.075 5.497 1.00 89.44 83 CY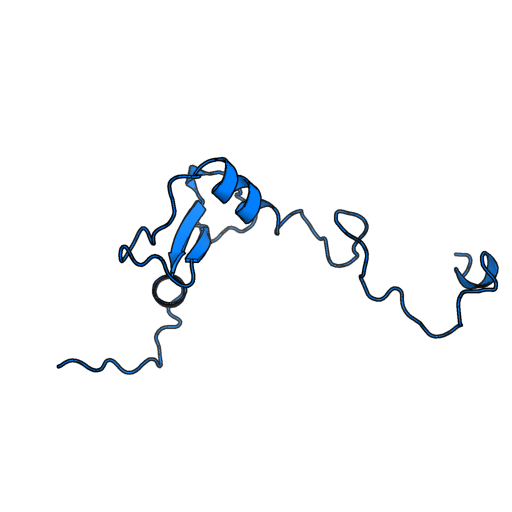S A C 1
ATOM 659 O O . CYS A 1 83 ? -6.544 -4.962 4.866 1.00 89.44 83 CYS A O 1
ATOM 661 N N . HIS A 1 84 ? -4.679 -3.869 5.382 1.00 90.50 84 HIS A N 1
ATOM 662 C CA . HIS A 1 84 ? -3.818 -4.701 4.543 1.00 90.50 84 HIS A CA 1
ATOM 663 C C . HIS A 1 84 ? -3.831 -6.174 4.978 1.00 90.50 84 HIS A C 1
ATOM 665 O O . HIS A 1 84 ? -3.882 -7.075 4.143 1.00 90.50 84 HIS A O 1
ATOM 671 N N . ALA A 1 85 ? -3.806 -6.433 6.289 1.00 86.88 85 ALA A N 1
ATOM 672 C CA . ALA A 1 85 ? -3.940 -7.781 6.828 1.00 86.88 85 ALA A CA 1
ATOM 673 C C . ALA A 1 85 ? -5.333 -8.368 6.549 1.00 86.88 85 ALA A C 1
ATOM 675 O O . ALA A 1 85 ? -5.418 -9.539 6.191 1.00 86.88 85 ALA A O 1
ATOM 676 N N . GLN A 1 86 ? -6.398 -7.562 6.653 1.00 85.81 86 GLN A N 1
ATOM 677 C CA . GLN A 1 86 ? -7.766 -7.960 6.285 1.00 85.81 86 GLN A CA 1
ATOM 678 C C . GLN A 1 86 ? -7.865 -8.372 4.815 1.00 85.81 86 GLN A C 1
ATOM 680 O O . GLN A 1 86 ? -8.369 -9.453 4.528 1.00 85.81 86 GLN A O 1
ATOM 685 N N . VAL A 1 87 ? -7.330 -7.557 3.900 1.00 85.62 87 VAL A N 1
ATOM 686 C CA . VAL A 1 87 ? -7.367 -7.814 2.449 1.00 85.62 87 VAL A CA 1
ATOM 687 C C . VAL A 1 87 ? -6.672 -9.128 2.090 1.00 85.62 87 VAL A C 1
ATOM 689 O O . VAL A 1 87 ? -7.159 -9.893 1.267 1.00 85.62 87 VAL A O 1
ATOM 692 N N . HIS A 1 88 ? -5.559 -9.440 2.749 1.00 83.62 88 HIS A N 1
ATOM 693 C CA . HIS A 1 88 ? -4.851 -10.704 2.553 1.00 83.62 88 HIS A CA 1
ATOM 694 C C . HIS A 1 88 ? -5.393 -11.871 3.403 1.00 83.62 88 HIS A C 1
ATOM 696 O O . HIS A 1 88 ? -4.789 -12.943 3.413 1.00 83.62 88 HIS A O 1
ATOM 702 N N . GLY A 1 89 ? -6.490 -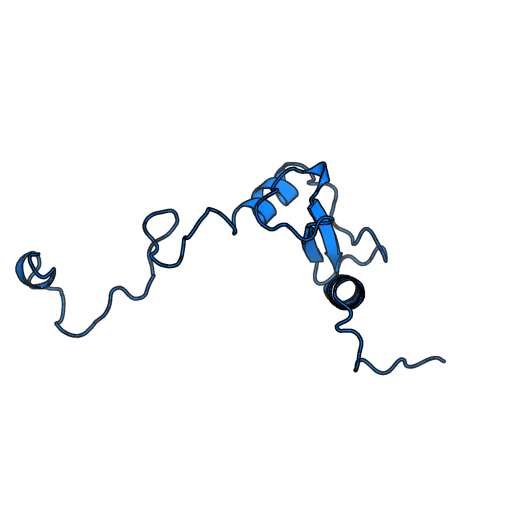11.685 4.147 1.00 78.12 89 GLY A N 1
ATOM 703 C CA . GLY A 1 89 ? -7.069 -12.722 5.008 1.00 78.12 89 GLY A CA 1
ATOM 704 C C . GLY A 1 89 ? -6.186 -13.133 6.196 1.00 78.12 89 GLY A C 1
ATOM 705 O O . GLY A 1 89 ? -6.400 -14.187 6.794 1.00 78.12 89 GLY A O 1
ATOM 706 N N . LEU A 1 90 ? -5.195 -12.315 6.567 1.00 71.31 90 LEU A N 1
ATOM 707 C CA . LEU A 1 90 ? -4.308 -12.547 7.717 1.00 71.31 90 LEU A CA 1
ATOM 708 C C . LEU A 1 90 ? -4.962 -12.177 9.060 1.00 71.31 90 LEU A C 1
ATOM 710 O O . LEU A 1 90 ? -4.320 -12.301 10.100 1.00 71.31 90 LEU A O 1
ATOM 714 N N . THR A 1 91 ? -6.227 -11.745 9.086 1.00 59.25 91 THR A N 1
ATOM 715 C CA . THR A 1 91 ? -6.952 -11.354 10.312 1.00 59.25 91 THR A CA 1
ATOM 716 C C . THR A 1 91 ? -7.291 -12.486 11.272 1.00 59.25 91 THR A C 1
ATOM 718 O O . THR A 1 91 ? -8.007 -12.270 12.246 1.00 59.25 91 THR A O 1
ATOM 721 N N . ARG A 1 92 ? -6.729 -13.679 11.091 1.00 52.47 92 ARG A N 1
ATOM 722 C CA . ARG A 1 92 ? -7.021 -14.837 11.935 1.00 52.47 92 ARG A CA 1
ATOM 723 C C . ARG A 1 92 ? -6.573 -14.739 13.400 1.00 52.47 92 ARG A C 1
ATOM 725 O O . ARG A 1 92 ? -6.736 -15.739 14.078 1.00 52.47 92 ARG A O 1
ATOM 732 N N . ASN A 1 93 ? -6.050 -13.617 13.923 1.00 52.91 93 ASN A N 1
ATOM 733 C CA . ASN A 1 93 ? -5.740 -13.557 15.363 1.00 52.91 93 ASN A CA 1
ATOM 734 C C . ASN A 1 93 ? -5.612 -12.181 16.056 1.00 52.91 93 ASN A C 1
ATOM 736 O O . ASN A 1 93 ? -4.977 -12.103 17.106 1.00 52.91 93 ASN A O 1
ATOM 740 N N . PHE A 1 94 ? -6.212 -11.101 15.550 1.00 50.91 94 PHE A N 1
ATOM 741 C CA . PHE A 1 94 ? -6.359 -9.889 16.372 1.00 50.91 94 PHE A CA 1
ATOM 742 C C . PHE A 1 94 ? -7.759 -9.878 16.965 1.00 50.91 94 PHE A C 1
ATOM 744 O O . PHE A 1 94 ? -8.701 -9.433 16.318 1.00 50.91 94 PHE A O 1
ATOM 751 N N . GLY A 1 95 ? -7.873 -10.447 18.170 1.00 46.88 95 GLY A N 1
ATOM 752 C CA . GLY A 1 95 ? -9.104 -10.487 18.948 1.00 46.88 95 GLY A CA 1
ATOM 753 C C . GLY A 1 95 ? -9.807 -9.136 18.922 1.00 46.88 95 GLY A C 1
ATOM 754 O O . GLY A 1 95 ? -9.271 -8.136 19.406 1.00 46.88 95 GLY A O 1
ATOM 755 N N . GLY A 1 96 ? -11.000 -9.129 18.330 1.00 42.78 96 GLY A N 1
ATOM 756 C CA . GLY A 1 96 ? -11.950 -8.052 18.515 1.00 42.78 96 GLY A CA 1
ATOM 757 C C . GLY A 1 96 ? -12.208 -7.907 20.008 1.00 42.78 96 GLY A C 1
ATOM 758 O O . GLY A 1 96 ? -12.630 -8.853 20.668 1.00 42.78 96 GLY A O 1
ATOM 759 N N . LYS A 1 97 ? -11.921 -6.728 20.554 1.00 40.84 97 LYS A N 1
ATOM 760 C CA . LYS A 1 97 ? -12.702 -6.239 21.684 1.00 40.84 97 LYS A CA 1
ATOM 761 C C . LYS A 1 97 ? -13.903 -5.536 21.077 1.00 40.84 97 LYS A C 1
ATOM 763 O O . LYS A 1 97 ? -13.829 -4.361 20.730 1.00 40.84 97 LYS A O 1
ATOM 768 N N . GLU A 1 98 ? -14.953 -6.312 20.869 1.00 46.94 98 GLU A N 1
ATOM 769 C CA . GLU A 1 98 ? -16.306 -5.783 20.748 1.00 46.94 98 GLU A CA 1
ATOM 770 C C . GLU A 1 98 ? -16.716 -5.327 22.161 1.00 46.94 98 GLU A C 1
ATOM 772 O O . GLU A 1 98 ? -16.303 -5.944 23.148 1.00 46.94 98 GLU A O 1
ATOM 777 N N . SER A 1 99 ? -17.352 -4.156 22.241 1.00 42.56 99 SER A N 1
ATOM 778 C CA . SER A 1 99 ? -17.699 -3.450 23.487 1.00 42.56 99 SER A CA 1
ATOM 779 C C . SER A 1 99 ? -18.770 -4.155 24.308 1.00 42.56 99 SER A C 1
ATOM 781 O O . SER A 1 99 ? -19.604 -4.857 23.700 1.00 42.56 99 SER A O 1
#

pLDDT: mean 72.6, std 15.75, range [40.84, 92.88]

Sequence (99 aa):
MQKRAEKDPAVKVGVGSGGNQRGKKNHQFKDGRSHYREVFDRENPYQTFCEICGGSRHLVVHHIDGNRKNNAPENLVKICRSCHAQVHGLTRNFGGKES

Foldseek 3Di:
DDDPCVVDVVDPPPDDPPLPDDEPPRPPRDDCLVCLFVVLCVVCVVQQAAPPPRHNPQKDKDFCVNDSVPSPNVRIGIHHPVVVCVVVVVPPDPDDPDD

Secondary structure (DSSP, 8-state):
---GGGT-TTS-TT---TT---GGGSTT-SSSTTTHHHHHHHH-TT--S-TTT---SSEEEEETTS-TT---GGGEEEEEHHHHHHHTT--TT------

InterPro domains:
  IPR003615 HNH nuclease [PF13392] (59-81)
  IPR003615 HNH nuclease [SM00507] (34-85)
  IPR003615 HNH nuclease [cd00085] (49-88)

Organism: NCBI:txid2897707

Radius of gyration: 20.21 Å; chains: 1; bounding box: 62×29×37 Å